Protein AF-A0A183E7Y3-F1 (afdb_monomer_lite)

Structure (mmCIF, N/CA/C/O backbone):
data_AF-A0A183E7Y3-F1
#
_entry.id   AF-A0A183E7Y3-F1
#
loop_
_atom_site.group_PDB
_atom_site.id
_atom_site.type_symbol
_atom_site.label_atom_id
_atom_site.label_alt_id
_atom_site.label_comp_id
_atom_site.label_asym_id
_atom_site.label_entity_id
_atom_site.label_seq_id
_atom_site.pdbx_PDB_ins_code
_atom_site.Cartn_x
_atom_site.Cartn_y
_atom_site.Cartn_z
_atom_site.occupancy
_atom_site.B_iso_or_equiv
_atom_site.auth_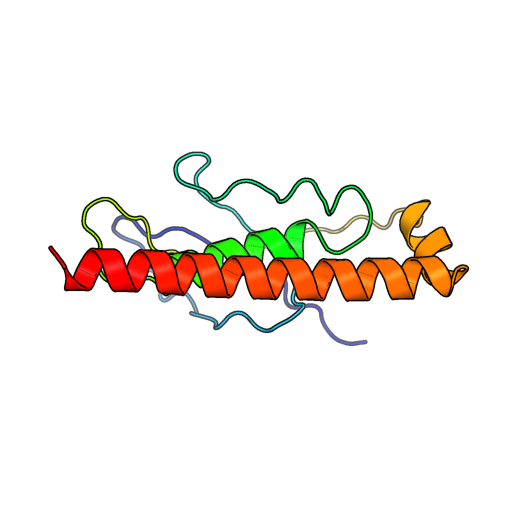seq_id
_atom_site.auth_comp_id
_atom_site.auth_asym_id
_atom_site.auth_atom_id
_atom_site.pdbx_PDB_model_num
ATOM 1 N N . MET A 1 1 ? 2.433 -24.237 -5.413 1.00 29.47 1 MET A N 1
ATOM 2 C CA . MET A 1 1 ? 1.012 -23.885 -5.239 1.00 29.47 1 MET A CA 1
ATOM 3 C C . MET A 1 1 ? 0.900 -23.315 -3.841 1.00 29.47 1 MET A C 1
ATOM 5 O O . MET A 1 1 ? 0.635 -24.068 -2.919 1.00 29.47 1 MET A O 1
ATOM 9 N N . ASP A 1 2 ? 1.219 -22.034 -3.671 1.00 30.95 2 ASP A N 1
ATOM 10 C CA . ASP A 1 2 ? 1.019 -21.374 -2.381 1.00 30.95 2 ASP A CA 1
ATOM 11 C C . ASP A 1 2 ? -0.346 -20.702 -2.421 1.00 30.95 2 ASP A C 1
ATOM 13 O O . ASP A 1 2 ? -0.594 -19.803 -3.226 1.00 30.95 2 ASP A O 1
ATOM 17 N N . SER A 1 3 ? -1.256 -21.230 -1.610 1.00 28.48 3 SER A N 1
ATOM 18 C CA . SER A 1 3 ? -2.619 -20.747 -1.453 1.00 28.48 3 SER A CA 1
ATOM 19 C C . SER A 1 3 ? -2.596 -19.284 -1.018 1.00 28.48 3 SER A C 1
ATOM 21 O O . SER A 1 3 ? -2.220 -18.966 0.109 1.00 28.48 3 SER A O 1
ATOM 23 N N . ALA A 1 4 ? -3.003 -18.383 -1.912 1.00 31.41 4 ALA A N 1
ATOM 24 C CA . ALA A 1 4 ? -3.292 -17.005 -1.553 1.00 31.41 4 ALA A CA 1
ATOM 25 C C . ALA A 1 4 ? -4.535 -17.009 -0.655 1.00 31.41 4 ALA A C 1
ATOM 27 O O . ALA A 1 4 ? -5.656 -17.188 -1.125 1.00 31.41 4 ALA A O 1
ATOM 28 N N . ALA A 1 5 ? -4.338 -16.864 0.654 1.00 32.75 5 ALA A N 1
ATOM 29 C CA . ALA A 1 5 ? -5.422 -16.486 1.544 1.00 32.75 5 ALA A CA 1
ATOM 30 C C . ALA A 1 5 ? -5.838 -15.056 1.170 1.00 32.75 5 ALA A C 1
ATOM 32 O O . ALA A 1 5 ? -5.034 -14.124 1.234 1.00 32.75 5 ALA A O 1
ATOM 33 N N . PHE A 1 6 ? -7.074 -14.895 0.706 1.00 41.59 6 PHE A N 1
ATOM 34 C CA . PHE A 1 6 ? -7.651 -13.601 0.367 1.00 41.59 6 PHE A CA 1
ATOM 35 C C . PHE A 1 6 ? -8.300 -13.033 1.636 1.00 41.59 6 PHE A C 1
ATOM 37 O O . PHE A 1 6 ? -9.273 -13.583 2.137 1.00 41.59 6 PHE A O 1
ATOM 44 N N . PHE A 1 7 ? -7.721 -11.973 2.199 1.00 47.81 7 PHE A N 1
ATOM 45 C CA . PHE A 1 7 ? -8.219 -11.326 3.420 1.00 47.81 7 PHE A CA 1
ATOM 46 C C . PHE A 1 7 ? -9.202 -10.221 3.049 1.00 47.81 7 PHE A C 1
ATOM 48 O O . PHE A 1 7 ? -8.894 -9.460 2.137 1.00 47.81 7 PHE A O 1
ATOM 55 N N . LEU A 1 8 ? -10.318 -10.114 3.775 1.00 53.22 8 LEU A N 1
ATOM 56 C CA . LEU A 1 8 ? -11.363 -9.109 3.580 1.00 53.22 8 LEU A CA 1
ATOM 57 C C . LEU A 1 8 ? -11.501 -8.244 4.837 1.00 53.22 8 LEU A C 1
ATOM 59 O O . LEU A 1 8 ? -12.118 -8.653 5.813 1.00 53.22 8 LEU A O 1
ATOM 63 N N . VAL A 1 9 ? -10.920 -7.049 4.798 1.00 54.06 9 VAL A N 1
ATOM 64 C CA . VAL A 1 9 ? -10.884 -6.095 5.922 1.00 54.06 9 VAL A CA 1
ATOM 65 C C . VAL A 1 9 ? -12.233 -5.412 6.084 1.00 54.06 9 VAL A C 1
ATOM 67 O O . VAL A 1 9 ? -12.791 -5.010 5.070 1.00 54.06 9 VAL A O 1
ATOM 70 N N . PHE A 1 10 ? -12.703 -5.240 7.324 1.00 57.59 10 PHE A N 1
ATOM 71 C CA . PHE A 1 10 ? -13.877 -4.442 7.694 1.00 57.59 10 PHE A CA 1
ATOM 72 C C . PHE A 1 10 ? -13.536 -3.435 8.795 1.00 57.59 10 PHE A C 1
ATOM 74 O O . PHE A 1 10 ? -12.616 -3.630 9.581 1.00 57.59 10 PHE A O 1
ATOM 81 N N . PHE A 1 11 ? -14.333 -2.371 8.861 1.00 52.22 11 PHE A N 1
ATOM 82 C CA . PHE A 1 11 ? -14.408 -1.430 9.976 1.00 52.22 11 PHE A CA 1
ATOM 83 C C . PHE A 1 11 ? -15.534 -1.874 10.923 1.00 52.22 11 PHE A C 1
ATOM 85 O O . PHE A 1 11 ? -16.641 -2.133 10.449 1.00 52.22 11 PHE A O 1
ATOM 92 N N . ILE A 1 12 ? -15.270 -1.989 12.229 1.00 52.28 12 ILE A N 1
ATOM 93 C CA . ILE A 1 12 ? -16.278 -2.385 13.227 1.00 52.28 12 ILE A CA 1
ATOM 94 C C . ILE A 1 12 ? -16.683 -1.169 14.062 1.00 52.28 12 ILE A C 1
ATOM 96 O O . ILE A 1 12 ? -16.095 -0.904 15.104 1.00 52.28 12 ILE A O 1
ATOM 100 N N . ASP A 1 13 ? -17.728 -0.468 13.622 1.00 46.00 13 ASP A N 1
ATOM 101 C CA . ASP A 1 13 ? -18.556 0.350 14.513 1.00 46.00 13 ASP A CA 1
ATOM 102 C C . ASP A 1 13 ? -19.803 -0.464 14.874 1.00 46.00 13 ASP A C 1
ATOM 104 O O . ASP A 1 13 ? -20.776 -0.504 14.127 1.00 46.00 13 ASP A O 1
ATOM 108 N N . GLY A 1 14 ? -19.756 -1.127 16.033 1.00 50.09 14 GLY A N 1
ATOM 109 C CA . GLY A 1 14 ? -20.928 -1.717 16.685 1.00 50.09 14 GLY A CA 1
ATOM 110 C C . GLY A 1 14 ? -21.449 -3.038 16.097 1.00 50.09 14 GLY A C 1
ATOM 111 O O . GLY A 1 14 ? -21.902 -3.119 14.964 1.00 50.09 14 GLY A O 1
ATOM 112 N N . PHE A 1 15 ? -21.473 -4.064 16.954 1.00 44.09 15 PHE A N 1
ATOM 113 C CA . PHE A 1 15 ? -22.239 -5.315 16.833 1.00 44.09 15 PHE A CA 1
ATOM 114 C C . PHE A 1 15 ? -22.025 -6.169 15.570 1.00 44.09 15 PHE A C 1
ATOM 116 O O . PHE A 1 15 ? -22.864 -6.227 14.675 1.00 44.09 15 PHE A O 1
ATOM 123 N N . VAL A 1 16 ? -20.982 -7.005 15.604 1.00 47.44 16 VAL A N 1
ATOM 124 C CA . VAL A 1 16 ? -21.003 -8.298 14.902 1.00 47.44 16 VAL A CA 1
ATOM 125 C C . VAL A 1 16 ? -20.945 -9.420 15.941 1.00 47.44 16 VAL A C 1
ATOM 127 O O . VAL A 1 16 ? -20.012 -9.502 16.733 1.00 47.44 16 VAL A O 1
ATOM 130 N N . THR A 1 17 ? -21.974 -10.268 15.971 1.00 47.06 17 THR A N 1
ATOM 131 C CA . THR A 1 17 ? -22.161 -11.387 16.920 1.00 47.06 17 THR A CA 1
ATOM 132 C C . THR A 1 17 ? -21.395 -12.662 16.545 1.00 47.06 17 THR A C 1
ATOM 134 O O . THR A 1 17 ? -21.429 -13.645 17.284 1.00 47.06 17 THR A O 1
ATOM 137 N N . VAL A 1 18 ? -20.683 -12.663 15.417 1.00 57.19 18 VAL A N 1
ATOM 138 C CA . VAL A 1 18 ? -19.859 -13.787 14.949 1.00 57.19 18 VAL A CA 1
ATOM 139 C C . VAL A 1 18 ? -18.416 -13.587 15.416 1.00 57.19 18 VAL A C 1
ATOM 141 O O . VAL A 1 18 ? -17.878 -12.488 15.313 1.00 57.19 18 VAL A O 1
ATOM 144 N N . ARG A 1 19 ? -17.761 -14.646 15.921 1.00 63.25 19 ARG A N 1
ATOM 145 C CA . ARG A 1 19 ? -16.314 -14.618 16.199 1.00 63.25 19 ARG A CA 1
ATOM 146 C C . ARG A 1 19 ? -15.559 -14.547 14.875 1.00 63.25 19 ARG A C 1
ATOM 148 O O . ARG A 1 19 ? -15.323 -15.573 14.243 1.00 63.25 19 ARG A O 1
ATOM 155 N N . ILE A 1 20 ? -15.201 -13.340 14.463 1.00 70.00 20 ILE A N 1
ATOM 156 C CA . ILE A 1 20 ? -14.437 -13.117 13.242 1.00 70.00 20 ILE A CA 1
ATOM 157 C C . ILE A 1 20 ? -12.937 -13.299 13.544 1.00 70.00 20 ILE A C 1
ATOM 159 O O . ILE A 1 20 ? -12.441 -12.704 14.505 1.00 70.00 20 ILE A O 1
ATOM 163 N N . PRO A 1 21 ? -12.199 -14.116 12.766 1.00 74.50 21 PRO A N 1
ATOM 164 C CA . PRO A 1 21 ? -10.753 -14.236 12.908 1.00 74.50 21 PRO A CA 1
ATOM 165 C C . PRO A 1 21 ? -10.052 -12.901 12.646 1.00 74.50 21 PRO A C 1
ATOM 167 O O . PRO A 1 21 ? -10.139 -12.346 11.548 1.00 74.50 21 PRO A O 1
ATOM 170 N N . GLN A 1 22 ? -9.328 -12.424 13.656 1.00 78.62 22 GLN A N 1
ATOM 171 C CA . GLN A 1 22 ? -8.444 -11.270 13.546 1.00 78.62 22 GLN A CA 1
ATOM 172 C C . GLN A 1 22 ? -7.102 -11.692 12.964 1.00 78.62 22 GLN A C 1
ATOM 174 O O . GLN A 1 22 ? -6.581 -12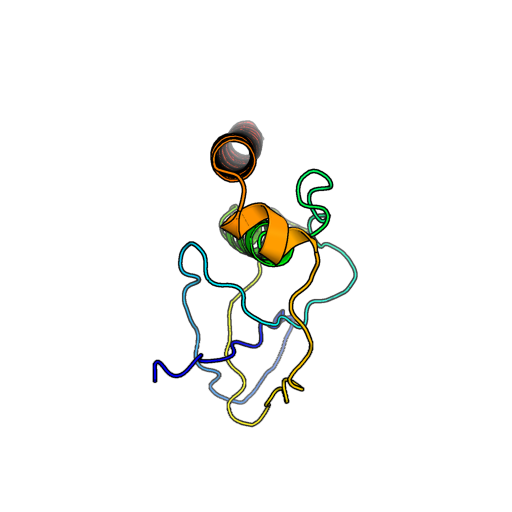.767 13.278 1.00 78.62 22 GLN A O 1
ATOM 179 N N . VAL A 1 23 ? -6.525 -10.840 12.124 1.00 79.06 23 VAL A N 1
ATOM 180 C CA . VAL A 1 23 ? -5.234 -11.095 11.487 1.00 79.06 23 VAL A CA 1
ATOM 181 C C . VAL A 1 23 ? -4.334 -9.874 11.591 1.00 79.06 23 VAL A C 1
ATOM 183 O O . VAL A 1 23 ? -4.778 -8.733 11.570 1.00 79.06 23 VAL A O 1
ATOM 186 N N . THR A 1 24 ? -3.030 -10.106 11.675 1.00 79.94 24 THR A N 1
ATOM 187 C CA . THR A 1 24 ? -2.049 -9.025 11.575 1.00 79.94 24 THR A CA 1
ATOM 188 C C . THR A 1 24 ? -1.624 -8.872 10.124 1.00 79.94 24 THR A C 1
ATOM 190 O O . THR A 1 24 ? -1.262 -9.858 9.473 1.00 79.94 24 THR A O 1
ATOM 193 N N . TRP A 1 25 ? -1.631 -7.638 9.620 1.00 77.38 25 TRP A N 1
ATOM 194 C CA . TRP A 1 25 ? -1.070 -7.352 8.306 1.00 77.38 25 TRP A CA 1
ATOM 195 C C . TRP A 1 25 ? 0.427 -7.707 8.262 1.00 77.38 25 TRP A C 1
ATOM 197 O O . TRP A 1 25 ? 1.162 -7.519 9.232 1.00 77.38 25 TRP A O 1
ATOM 207 N N . ARG A 1 26 ? 0.885 -8.226 7.119 1.00 77.12 26 ARG A N 1
ATOM 208 C CA . ARG A 1 26 ? 2.291 -8.559 6.862 1.00 77.12 26 ARG A CA 1
ATOM 209 C C . ARG A 1 26 ? 2.819 -7.737 5.699 1.00 77.12 26 ARG A C 1
ATOM 211 O O . ARG A 1 26 ? 2.099 -7.495 4.735 1.00 77.12 26 ARG A O 1
ATOM 218 N N . THR A 1 27 ? 4.093 -7.369 5.767 1.00 76.12 27 THR A N 1
ATOM 219 C CA . THR A 1 27 ? 4.757 -6.597 4.714 1.00 76.12 27 THR A CA 1
ATOM 220 C C . THR A 1 27 ? 4.588 -7.237 3.338 1.00 76.12 27 THR A C 1
ATOM 222 O O . THR A 1 27 ? 4.661 -8.457 3.205 1.00 76.12 27 THR A O 1
ATOM 225 N N . ASP A 1 28 ? 4.342 -6.394 2.332 1.00 70.69 28 ASP A N 1
ATOM 226 C CA . ASP A 1 28 ? 4.125 -6.758 0.925 1.00 70.69 28 ASP A CA 1
ATOM 227 C C . ASP A 1 28 ? 2.877 -7.617 0.624 1.00 70.69 28 ASP A C 1
ATOM 229 O O . ASP A 1 28 ? 2.659 -7.976 -0.534 1.00 70.69 28 ASP A O 1
ATOM 233 N N . TYR A 1 29 ? 2.010 -7.903 1.604 1.00 76.12 29 TYR A N 1
ATOM 234 C CA . TYR A 1 29 ? 0.710 -8.523 1.320 1.00 76.12 29 TYR A CA 1
ATOM 235 C C . TYR A 1 29 ? -0.265 -7.521 0.689 1.00 76.12 29 TYR A C 1
ATOM 237 O O . TYR A 1 29 ? -0.438 -6.403 1.181 1.00 76.12 29 TYR A O 1
ATOM 245 N N . GLU A 1 30 ? -0.954 -7.967 -0.364 1.00 78.00 30 GLU A N 1
ATOM 246 C CA . GLU A 1 30 ? -1.916 -7.187 -1.153 1.00 78.00 30 GLU A CA 1
ATOM 247 C C . GLU A 1 30 ? -3.341 -7.782 -1.044 1.00 78.00 30 GLU A C 1
ATOM 249 O O . GLU A 1 30 ? -3.839 -8.386 -1.996 1.00 78.00 30 GLU A O 1
ATOM 254 N N . PRO A 1 31 ? -4.006 -7.683 0.124 1.00 80.31 31 PRO A N 1
ATOM 255 C CA . PRO A 1 31 ? -5.352 -8.218 0.300 1.00 80.31 31 PRO A CA 1
ATOM 256 C C . PRO A 1 31 ? -6.406 -7.385 -0.442 1.00 80.31 31 PRO A C 1
ATOM 258 O O . PRO A 1 31 ? -6.213 -6.202 -0.734 1.00 80.31 31 PRO A O 1
ATOM 261 N N . PHE A 1 32 ? -7.564 -7.992 -0.695 1.00 82.25 32 PHE A N 1
ATOM 262 C CA . PHE A 1 32 ? -8.735 -7.281 -1.198 1.00 82.25 32 PHE A CA 1
ATOM 263 C C . PHE A 1 32 ? -9.592 -6.803 -0.030 1.00 82.25 32 PHE A C 1
ATOM 265 O O . PHE A 1 32 ? -10.186 -7.596 0.684 1.00 82.25 32 PHE A O 1
ATOM 272 N N . VAL A 1 33 ? -9.684 -5.495 0.158 1.00 81.75 33 VAL A N 1
ATOM 273 C CA . VAL A 1 33 ? -10.320 -4.907 1.343 1.00 81.75 33 VAL A CA 1
ATOM 274 C C . VAL A 1 33 ? -11.677 -4.287 1.014 1.00 81.75 33 VAL A C 1
ATOM 276 O O . VAL A 1 33 ? -11.854 -3.756 -0.082 1.00 81.75 33 VAL A O 1
ATOM 279 N N . VAL A 1 34 ? -12.614 -4.305 1.968 1.00 83.06 34 VAL A N 1
ATOM 280 C CA . VAL A 1 34 ? -13.884 -3.566 1.882 1.00 83.06 34 VAL A CA 1
ATOM 281 C C . VAL A 1 34 ? -13.947 -2.573 3.034 1.00 83.06 34 VAL A C 1
ATOM 283 O O . VAL A 1 34 ? -14.225 -2.902 4.178 1.00 83.06 34 VAL A O 1
ATOM 286 N N . VAL A 1 35 ? -13.668 -1.316 2.720 1.00 78.94 35 VAL A N 1
ATOM 287 C CA . VAL A 1 35 ? -13.533 -0.248 3.713 1.00 78.94 35 VAL A CA 1
ATOM 288 C C . VAL A 1 35 ? -14.588 0.843 3.492 1.00 78.94 35 VAL A C 1
ATOM 290 O O . VAL A 1 35 ? -15.020 1.041 2.350 1.00 78.94 35 VAL A O 1
ATOM 293 N N . PRO A 1 36 ? -15.021 1.565 4.547 1.00 75.00 36 PRO A N 1
ATOM 294 C CA . PRO A 1 36 ? -15.902 2.720 4.398 1.00 75.00 36 PRO A CA 1
ATOM 295 C C . PRO A 1 36 ? -15.287 3.743 3.447 1.00 75.00 36 PRO A C 1
ATOM 297 O O . PRO A 1 36 ? -14.095 3.995 3.510 1.00 75.00 36 PRO A O 1
ATOM 300 N N . ARG A 1 37 ? -16.081 4.375 2.579 1.00 75.94 37 ARG A N 1
ATOM 301 C CA . ARG A 1 37 ? -15.550 5.350 1.607 1.00 75.94 37 ARG A CA 1
ATOM 302 C C . ARG A 1 37 ? -14.924 6.586 2.269 1.00 75.94 37 ARG A C 1
ATOM 304 O O . ARG A 1 37 ? -14.008 7.182 1.712 1.00 75.94 37 ARG A O 1
ATOM 311 N N . ASN A 1 38 ? -15.453 6.987 3.419 1.00 77.44 38 ASN A N 1
ATOM 312 C CA . ASN A 1 38 ? -15.091 8.230 4.090 1.00 77.44 38 ASN A CA 1
ATOM 313 C C . ASN A 1 38 ? -14.082 7.957 5.211 1.00 77.44 38 ASN A C 1
ATOM 315 O O . ASN A 1 38 ? -14.167 6.930 5.877 1.00 77.44 38 ASN A O 1
ATOM 319 N N . GLY A 1 39 ? -13.159 8.895 5.439 1.00 73.31 39 GLY A N 1
ATOM 320 C CA . GLY A 1 39 ? -12.170 8.788 6.520 1.00 73.31 39 GLY A CA 1
ATOM 321 C C . GLY A 1 39 ? -10.967 7.892 6.207 1.00 73.31 39 GLY A C 1
ATOM 322 O O . GLY A 1 39 ? -10.211 7.561 7.116 1.00 73.31 39 GLY A O 1
ATOM 323 N N . LEU A 1 40 ? -10.771 7.511 4.940 1.00 78.81 40 LEU A N 1
ATOM 324 C CA . LEU A 1 40 ? -9.618 6.720 4.510 1.00 78.81 40 LEU A CA 1
ATOM 325 C C . LEU A 1 40 ? -8.421 7.597 4.123 1.00 78.81 40 LEU A C 1
ATOM 327 O O . LEU A 1 40 ? -8.612 8.692 3.585 1.00 78.81 40 LEU A O 1
ATOM 331 N N . PRO A 1 41 ? -7.184 7.103 4.316 1.00 83.12 41 PRO A N 1
ATOM 332 C CA . PRO A 1 41 ? -6.020 7.688 3.669 1.00 83.12 41 PRO A CA 1
ATOM 333 C C . PRO A 1 41 ? -6.161 7.603 2.143 1.00 83.12 41 PRO A C 1
ATOM 335 O O . PRO A 1 41 ? -6.596 6.590 1.598 1.00 83.12 41 PRO A O 1
ATOM 338 N N . SER A 1 42 ? -5.762 8.661 1.442 1.00 85.75 42 SER A N 1
ATOM 339 C CA . SER A 1 42 ? -5.719 8.657 -0.021 1.00 85.75 42 SER A CA 1
ATOM 340 C C . SER A 1 42 ? -4.698 7.646 -0.546 1.00 85.75 42 SER A C 1
ATOM 342 O O . SER A 1 42 ? -3.669 7.388 0.082 1.00 85.75 42 SER A O 1
ATOM 344 N N . TYR A 1 43 ? -4.949 7.121 -1.745 1.00 88.12 43 TYR A N 1
ATOM 345 C CA . TYR A 1 43 ? -3.931 6.388 -2.491 1.00 88.12 43 TYR A CA 1
ATOM 346 C C . TYR A 1 43 ? -2.749 7.303 -2.827 1.00 88.12 43 TYR A C 1
ATOM 348 O O . TYR A 1 43 ? -2.931 8.454 -3.232 1.00 88.12 43 TYR A O 1
ATOM 356 N N . ASP A 1 44 ? -1.537 6.771 -2.688 1.00 90.62 44 ASP A N 1
ATOM 357 C CA . ASP A 1 44 ? -0.323 7.487 -3.055 1.00 90.62 44 ASP A CA 1
ATOM 358 C C . ASP A 1 44 ? -0.170 7.497 -4.582 1.00 90.62 44 ASP A C 1
ATOM 360 O O . ASP A 1 44 ? -0.010 6.459 -5.231 1.00 90.62 44 ASP A O 1
ATOM 364 N N . GLN A 1 45 ? -0.222 8.696 -5.162 1.00 90.81 45 GLN A N 1
ATOM 365 C CA . GLN A 1 45 ? -0.208 8.901 -6.610 1.00 90.81 45 GLN A CA 1
ATOM 366 C C . GLN A 1 45 ? 1.116 8.507 -7.278 1.00 90.81 45 GLN A C 1
ATOM 368 O O . GLN A 1 45 ? 1.172 8.411 -8.502 1.00 90.81 45 GLN A O 1
ATOM 373 N N . ARG A 1 46 ? 2.182 8.242 -6.512 1.00 90.12 46 ARG A N 1
ATOM 374 C CA . ARG A 1 46 ? 3.455 7.759 -7.057 1.00 90.12 46 ARG A CA 1
ATOM 375 C C . ARG A 1 46 ? 3.356 6.314 -7.556 1.00 90.12 46 ARG A C 1
ATOM 377 O O . ARG A 1 46 ? 4.126 5.924 -8.431 1.00 90.12 46 ARG A O 1
ATOM 384 N N . PHE A 1 47 ? 2.406 5.523 -7.049 1.00 88.19 47 PHE A N 1
ATOM 385 C CA . PHE A 1 47 ? 2.221 4.111 -7.413 1.00 88.19 47 PHE A CA 1
ATOM 386 C C . PHE A 1 47 ? 1.120 3.891 -8.462 1.00 88.19 47 PHE A C 1
ATOM 388 O O . PHE A 1 47 ? 0.312 2.970 -8.348 1.00 88.19 47 PHE A O 1
ATOM 395 N N . VAL A 1 48 ? 1.087 4.707 -9.518 1.00 77.00 48 VAL A N 1
ATOM 396 C CA . VAL A 1 48 ? 0.200 4.460 -10.667 1.00 77.00 48 VAL A CA 1
ATOM 397 C C . VAL A 1 48 ? 0.724 3.260 -11.471 1.00 77.00 48 VAL A C 1
ATOM 399 O O . VAL A 1 48 ? 1.895 3.216 -11.846 1.00 77.00 48 VAL A O 1
ATOM 402 N N . GLY A 1 49 ? -0.136 2.275 -11.745 1.00 74.56 49 GLY A N 1
ATOM 403 C CA . GLY A 1 49 ? 0.228 1.074 -12.506 1.00 74.56 49 GLY A CA 1
ATOM 404 C C . GLY A 1 49 ? 0.541 -0.145 -11.627 1.00 74.56 49 GLY A C 1
ATOM 405 O O . GLY A 1 49 ? -0.282 -0.551 -10.807 1.00 74.56 49 GLY A O 1
ATOM 406 N N . PHE A 1 50 ? 1.692 -0.797 -11.841 1.00 68.94 50 PHE A N 1
ATOM 407 C CA . PHE A 1 50 ? 1.936 -2.147 -11.316 1.00 68.94 50 PHE A CA 1
ATOM 408 C C . PHE A 1 50 ? 2.166 -2.230 -9.801 1.00 68.94 50 PHE A C 1
ATOM 410 O O . PHE A 1 50 ? 3.154 -1.734 -9.261 1.00 68.94 50 PHE A O 1
ATOM 417 N N . GLY A 1 51 ? 1.304 -3.026 -9.161 1.00 71.81 51 GLY A N 1
ATOM 418 C CA . GLY A 1 51 ? 1.645 -3.962 -8.084 1.00 71.81 51 GLY A CA 1
ATOM 419 C C . GLY A 1 51 ? 1.904 -3.384 -6.697 1.00 71.81 51 GLY A C 1
ATOM 420 O O . GLY A 1 51 ? 2.091 -4.158 -5.764 1.00 71.81 51 GLY A O 1
ATOM 421 N N . TRP A 1 52 ? 1.943 -2.059 -6.537 1.00 86.38 52 TRP A N 1
ATOM 422 C CA . TRP A 1 52 ? 2.227 -1.449 -5.233 1.00 86.38 52 TRP A CA 1
ATOM 423 C C . TRP A 1 52 ? 1.202 -0.434 -4.740 1.00 86.38 52 TRP A C 1
ATOM 425 O O . TRP A 1 52 ? 1.261 -0.060 -3.577 1.00 86.38 52 TRP A O 1
ATOM 435 N N . ASN A 1 53 ? 0.210 -0.082 -5.560 1.00 88.75 53 ASN A N 1
ATOM 436 C CA . ASN A 1 53 ? -0.857 0.841 -5.172 1.00 88.75 53 ASN A CA 1
ATOM 437 C C . ASN A 1 53 ? -1.712 0.304 -4.005 1.00 88.75 53 ASN A C 1
ATOM 439 O O . ASN A 1 53 ? -1.973 0.995 -3.021 1.00 88.75 53 ASN A O 1
ATOM 443 N N . ARG A 1 54 ? -2.143 -0.965 -4.085 1.00 86.75 54 ARG A N 1
ATOM 444 C CA . ARG A 1 54 ? -2.920 -1.581 -2.996 1.00 86.75 54 ARG A CA 1
ATOM 445 C C . ARG A 1 54 ? -2.043 -1.869 -1.780 1.00 86.75 54 ARG A C 1
ATOM 447 O O . ARG A 1 54 ? -2.507 -1.653 -0.667 1.00 86.75 54 ARG A O 1
ATOM 454 N N . VAL A 1 55 ? -0.787 -2.287 -1.973 1.00 88.81 55 VAL A N 1
ATOM 455 C CA . VAL A 1 55 ? 0.160 -2.512 -0.865 1.00 88.81 55 VAL A CA 1
ATOM 456 C C . VAL A 1 55 ? 0.371 -1.223 -0.071 1.00 88.81 55 VAL A C 1
ATOM 458 O O . VAL A 1 55 ? 0.174 -1.227 1.141 1.00 88.81 55 VAL A O 1
ATOM 461 N N . SER A 1 56 ? 0.689 -0.106 -0.736 1.00 90.00 56 SER A N 1
ATOM 462 C CA . SER A 1 56 ? 0.895 1.183 -0.067 1.00 90.00 56 SER A CA 1
ATOM 463 C C . SER A 1 56 ? -0.366 1.663 0.653 1.00 90.00 56 SER A C 1
ATOM 465 O O . SER A 1 56 ? -0.285 2.128 1.783 1.00 90.00 56 SER A O 1
ATOM 467 N N . HIS A 1 57 ? -1.550 1.490 0.060 1.00 88.69 57 HIS A N 1
ATOM 468 C CA . HIS A 1 57 ? -2.806 1.860 0.717 1.00 88.69 57 HIS A CA 1
ATOM 469 C C . HIS A 1 57 ? -3.095 1.014 1.966 1.00 88.69 57 HIS A C 1
ATOM 471 O O . HIS A 1 57 ? -3.447 1.554 3.013 1.00 88.69 57 HIS A O 1
ATOM 477 N N . VAL A 1 58 ? -2.894 -0.306 1.898 1.00 87.19 58 VAL A N 1
ATOM 478 C CA . VAL A 1 58 ? -3.066 -1.193 3.058 1.00 87.19 58 VAL A CA 1
ATOM 479 C C . VAL A 1 58 ? -2.040 -0.881 4.154 1.00 87.19 58 VAL A C 1
ATOM 481 O O . VAL A 1 58 ? -2.393 -0.879 5.334 1.00 87.19 58 VAL A O 1
ATOM 484 N N . MET A 1 59 ? -0.804 -0.530 3.786 1.00 87.81 59 MET A N 1
ATOM 485 C CA . MET A 1 59 ? 0.196 -0.017 4.728 1.00 87.81 59 MET A CA 1
ATOM 486 C C . MET A 1 59 ? -0.284 1.254 5.427 1.00 87.81 59 MET A C 1
ATOM 488 O O . MET A 1 59 ? -0.172 1.347 6.649 1.00 87.81 59 MET A O 1
ATOM 492 N N . SER A 1 60 ? -0.862 2.199 4.683 1.00 86.88 60 SER A N 1
ATOM 493 C CA . SER A 1 60 ? -1.437 3.419 5.252 1.00 86.88 60 SER A CA 1
ATOM 494 C C . SER A 1 60 ? -2.578 3.115 6.225 1.00 86.88 60 SER A C 1
ATOM 496 O O . SER A 1 60 ? -2.589 3.670 7.323 1.00 86.88 60 SER A O 1
ATOM 498 N N . LEU A 1 61 ? -3.484 2.188 5.894 1.00 83.62 61 LEU A N 1
ATOM 499 C CA . LEU A 1 61 ? -4.560 1.754 6.799 1.00 83.62 61 LEU A CA 1
ATOM 500 C C . LEU A 1 61 ? -4.010 1.140 8.094 1.00 83.62 61 LEU A C 1
ATOM 502 O O . LEU A 1 61 ? -4.411 1.537 9.188 1.00 83.62 61 LEU A O 1
ATOM 506 N N . ASN A 1 62 ? -3.034 0.235 7.982 1.00 81.69 62 ASN A N 1
ATOM 507 C CA . ASN A 1 62 ? -2.363 -0.369 9.135 1.00 81.69 62 ASN A CA 1
ATOM 508 C C . ASN A 1 62 ? -1.644 0.683 10.000 1.00 81.69 62 ASN A C 1
ATOM 510 O O . ASN A 1 62 ? -1.690 0.644 11.231 1.00 81.69 62 ASN A O 1
ATOM 514 N N . SER A 1 63 ? -1.013 1.667 9.355 1.00 79.81 63 SER A N 1
ATOM 515 C CA . SER A 1 63 ? -0.330 2.770 10.033 1.00 79.81 63 SER A CA 1
ATOM 516 C C . SER A 1 63 ? -1.295 3.700 10.779 1.00 79.81 63 SER A C 1
ATOM 518 O O . SER A 1 63 ? -0.925 4.228 11.830 1.00 79.81 63 SER A O 1
ATOM 520 N N . ALA A 1 64 ? -2.516 3.872 10.255 1.00 73.00 64 ALA A N 1
ATOM 521 C CA . ALA A 1 64 ? -3.564 4.710 10.827 1.00 73.00 64 ALA A CA 1
ATOM 522 C C . ALA A 1 64 ? -4.200 4.053 12.057 1.00 73.00 64 ALA A C 1
ATOM 524 O O . ALA A 1 64 ? -4.351 4.718 13.074 1.00 73.00 64 ALA A O 1
ATOM 525 N N . GLY A 1 65 ? -4.462 2.740 12.015 1.00 62.06 65 GLY A N 1
ATOM 526 C CA . GLY A 1 65 ? -4.944 1.987 13.183 1.00 62.06 65 GLY A CA 1
ATOM 527 C C . GLY A 1 65 ? -3.939 1.913 14.339 1.00 62.06 65 GLY A C 1
ATOM 528 O O . GLY A 1 65 ? -4.326 1.747 15.489 1.00 62.06 65 GLY A O 1
ATOM 529 N N . SER A 1 66 ? -2.645 2.088 14.051 1.00 54.22 66 SER A N 1
ATOM 530 C CA . SER A 1 66 ? -1.568 2.080 15.056 1.00 54.22 66 SER A CA 1
ATOM 531 C C . SER A 1 66 ? -1.357 3.434 15.753 1.00 54.22 66 SER A C 1
ATOM 533 O O . SER A 1 66 ? -0.586 3.528 16.716 1.00 54.22 66 SER A O 1
ATOM 535 N N . ALA A 1 67 ? -1.982 4.505 15.254 1.00 51.00 67 ALA A N 1
ATOM 536 C CA . ALA A 1 67 ? -1.912 5.822 15.866 1.00 51.00 67 ALA A CA 1
ATOM 537 C C . ALA A 1 67 ? -2.987 5.908 16.958 1.00 51.00 67 ALA A C 1
ATOM 539 O O . ALA A 1 67 ? -4.165 5.974 16.640 1.00 51.00 67 ALA A O 1
ATOM 540 N N . LEU A 1 68 ? -2.521 5.832 18.215 1.00 47.06 68 LEU A N 1
ATOM 541 C CA . LEU A 1 68 ? -3.169 6.142 19.502 1.00 47.06 68 LEU A CA 1
ATOM 542 C C . LEU A 1 68 ? -4.590 6.715 19.443 1.00 47.06 68 LEU A C 1
ATOM 544 O O . LEU A 1 68 ? -4.818 7.601 18.641 1.00 47.06 68 LEU A O 1
ATOM 548 N N . ASN A 1 69 ? -5.442 6.312 20.401 1.00 45.88 69 ASN A N 1
ATOM 549 C CA . ASN A 1 69 ? -6.735 6.886 20.837 1.00 45.88 69 ASN A CA 1
ATOM 550 C C . ASN A 1 69 ? -6.905 8.416 20.647 1.00 45.88 69 ASN A C 1
ATOM 552 O O . ASN A 1 69 ? -7.047 9.168 21.611 1.00 45.88 69 ASN A O 1
ATOM 556 N N . VAL A 1 70 ? -6.897 8.892 19.405 1.00 49.03 70 VAL A N 1
ATOM 557 C CA . VAL A 1 70 ? -7.164 10.273 19.042 1.00 49.03 70 VAL A CA 1
ATOM 558 C C . VAL A 1 70 ? -8.676 10.351 18.858 1.00 49.03 70 VAL A C 1
ATOM 560 O O . VAL A 1 70 ? -9.222 9.635 18.012 1.00 49.03 70 VAL A O 1
ATOM 563 N N . PRO A 1 71 ? -9.382 11.180 19.639 1.00 44.66 71 PRO A N 1
ATOM 564 C CA . PRO A 1 71 ? -10.818 11.340 19.476 1.00 44.66 71 PRO A CA 1
ATOM 565 C C . PRO A 1 71 ? -11.129 11.796 18.044 1.00 44.66 71 PRO A C 1
ATOM 567 O O . PRO A 1 71 ? -10.489 12.706 17.518 1.00 44.66 71 PRO A O 1
ATOM 570 N N . ASN A 1 72 ? -12.118 11.151 17.418 1.00 46.34 72 ASN A N 1
ATOM 571 C CA . ASN A 1 72 ? -12.507 11.329 16.009 1.00 46.34 72 ASN A CA 1
ATOM 572 C C . ASN A 1 72 ? -11.507 10.784 14.965 1.00 46.34 72 ASN A C 1
ATOM 574 O O . ASN A 1 72 ? -11.575 11.166 13.796 1.00 46.34 72 ASN A O 1
ATOM 578 N N . CYS A 1 73 ? -10.591 9.892 15.354 1.00 48.03 73 CYS A N 1
ATOM 579 C CA . CYS A 1 73 ? -9.763 9.128 14.422 1.00 48.03 73 CYS A CA 1
ATOM 580 C C . CYS A 1 73 ? -10.272 7.687 14.326 1.00 48.03 73 CYS A C 1
ATOM 582 O O . CYS A 1 73 ? -10.422 7.004 15.334 1.00 48.03 73 CYS A O 1
ATOM 584 N N . PHE A 1 74 ? -10.530 7.231 13.103 1.00 55.16 74 PHE A N 1
ATOM 585 C CA . PHE A 1 74 ? -10.943 5.860 12.837 1.00 55.16 74 PHE A CA 1
ATOM 586 C C . PHE A 1 74 ? -9.727 4.930 12.905 1.00 55.16 74 PHE A C 1
ATOM 588 O O . PHE A 1 74 ? -8.749 5.134 12.183 1.00 55.16 74 PHE A O 1
ATOM 595 N N . TRP A 1 75 ? -9.785 3.905 13.757 1.00 65.44 75 TRP A N 1
ATOM 596 C CA . TRP A 1 75 ? -8.836 2.794 13.723 1.00 65.44 75 TRP A CA 1
ATOM 597 C C . TRP A 1 75 ? -9.402 1.658 12.871 1.00 65.44 75 TRP A C 1
ATOM 599 O O . TRP A 1 75 ? -10.606 1.404 12.857 1.00 65.44 75 TRP A O 1
ATOM 609 N N . PHE A 1 76 ? -8.523 0.978 12.138 1.00 73.50 76 PHE A N 1
ATOM 610 C CA . PHE A 1 76 ? -8.892 -0.152 11.292 1.00 73.50 76 PHE A CA 1
ATOM 611 C C . PHE A 1 76 ? -8.382 -1.442 11.911 1.00 73.50 76 PHE A C 1
ATOM 613 O O . PHE A 1 76 ? -7.226 -1.516 12.330 1.00 73.50 76 PHE A O 1
ATOM 620 N N . GLU A 1 77 ? -9.233 -2.461 11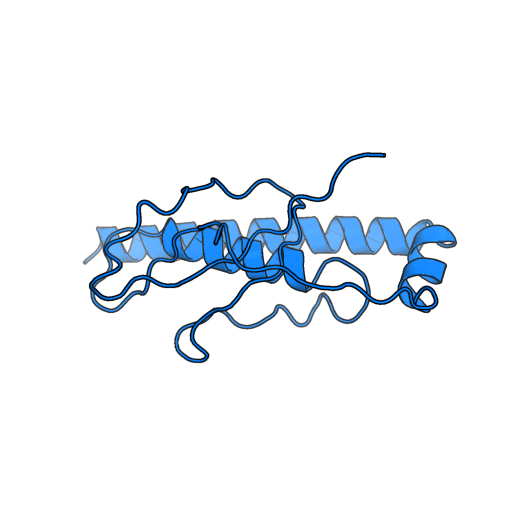.915 1.00 75.31 77 GLU A N 1
ATOM 621 C CA . GLU A 1 77 ? -8.863 -3.813 12.305 1.00 75.31 77 GLU A CA 1
ATOM 622 C C . GLU A 1 77 ? -8.926 -4.732 11.082 1.00 75.31 77 GLU A C 1
ATOM 624 O O . GLU A 1 77 ? -9.819 -4.623 10.241 1.00 75.31 77 GLU A O 1
ATOM 629 N N . PHE A 1 78 ? -7.944 -5.622 10.947 1.00 79.12 78 PHE A N 1
ATOM 630 C CA . PHE A 1 78 ? -7.891 -6.559 9.833 1.00 79.12 78 PHE A CA 1
ATOM 631 C C . PHE A 1 78 ? -8.566 -7.867 10.231 1.00 79.12 78 PHE A C 1
ATOM 633 O O . PHE A 1 78 ? -8.048 -8.628 11.045 1.00 79.12 78 PHE A O 1
ATOM 640 N N . VAL A 1 79 ? -9.691 -8.147 9.583 1.00 80.12 79 VAL A N 1
ATOM 641 C CA . VAL A 1 79 ? -10.473 -9.368 9.768 1.00 80.12 79 VAL A CA 1
ATOM 642 C C . VAL A 1 79 ? -10.489 -10.239 8.513 1.00 80.12 79 VAL A C 1
ATOM 644 O O . VAL A 1 79 ? -10.157 -9.785 7.418 1.00 80.12 79 VAL A O 1
ATOM 647 N N . VAL A 1 80 ? -10.886 -11.504 8.666 1.00 80.06 80 VAL A N 1
ATOM 648 C CA . VAL A 1 80 ? -11.227 -12.398 7.549 1.00 80.06 80 VAL A CA 1
ATOM 649 C C . VAL A 1 80 ? -12.664 -12.856 7.692 1.00 80.06 80 VAL A C 1
ATOM 651 O O . VAL A 1 80 ? -13.024 -13.442 8.709 1.00 80.06 80 VAL A O 1
ATOM 654 N N . LEU A 1 81 ? -13.477 -12.646 6.659 1.00 81.00 81 LEU A N 1
ATOM 655 C CA . LEU A 1 81 ? -14.818 -13.217 6.626 1.00 81.00 81 LEU A CA 1
ATOM 656 C C . LEU A 1 81 ? -14.762 -14.674 6.140 1.00 81.00 81 LEU A C 1
ATOM 658 O O . LEU A 1 81 ? -14.299 -14.904 5.024 1.00 81.00 81 LEU A O 1
ATOM 662 N N . PRO A 1 82 ? -15.231 -15.651 6.939 1.00 78.81 82 PRO A N 1
ATOM 663 C CA . PRO A 1 82 ? -15.141 -17.067 6.580 1.00 78.81 82 PRO A CA 1
ATOM 664 C C . PRO A 1 82 ? -16.061 -17.455 5.413 1.00 78.81 82 PRO A C 1
ATOM 666 O O . PRO A 1 82 ? -15.722 -18.355 4.651 1.00 78.81 82 PRO A O 1
ATOM 669 N N . ASP A 1 83 ? -17.183 -16.750 5.242 1.00 82.88 83 ASP A N 1
ATOM 670 C CA . ASP A 1 83 ? -18.227 -17.077 4.259 1.00 82.88 83 ASP A CA 1
ATOM 671 C C . ASP A 1 83 ? -18.228 -16.142 3.037 1.00 82.88 83 ASP A C 1
ATOM 673 O O . ASP A 1 83 ? -19.209 -16.063 2.296 1.00 82.88 83 ASP A O 1
ATOM 677 N N . VAL A 1 84 ? -17.138 -15.398 2.819 1.00 83.00 84 VAL A N 1
ATOM 678 C CA . VAL A 1 84 ? -16.999 -14.488 1.676 1.00 83.00 84 VAL A CA 1
ATOM 679 C C . VAL A 1 84 ? -15.762 -14.848 0.875 1.00 83.00 84 VAL A C 1
ATOM 681 O O . VAL A 1 84 ? -14.677 -15.042 1.416 1.00 83.00 84 VAL A O 1
ATOM 684 N N . PHE A 1 85 ? -15.923 -14.900 -0.443 1.00 83.50 85 PHE A N 1
ATOM 685 C CA . PHE A 1 85 ? -14.853 -15.224 -1.372 1.00 83.50 85 PHE A CA 1
ATOM 686 C C . PHE A 1 85 ? -14.808 -14.228 -2.526 1.00 83.50 85 PHE A C 1
ATOM 688 O O . PHE A 1 85 ? -15.790 -13.564 -2.858 1.00 83.50 85 PHE A O 1
ATOM 695 N N . ILE A 1 86 ? -13.639 -14.146 -3.154 1.00 82.94 86 ILE A N 1
ATOM 696 C CA . ILE A 1 86 ? -13.405 -13.343 -4.349 1.00 82.94 86 ILE A CA 1
ATOM 697 C C . ILE A 1 86 ? -13.018 -14.293 -5.467 1.00 82.94 86 ILE A C 1
ATOM 699 O O . ILE A 1 86 ? -12.130 -15.130 -5.308 1.00 82.94 86 ILE A O 1
ATOM 703 N N . VAL A 1 87 ? -13.667 -14.137 -6.614 1.00 86.06 87 VAL A N 1
ATOM 704 C CA . VAL A 1 87 ? -13.306 -14.868 -7.824 1.00 86.06 87 VAL A CA 1
ATOM 705 C C . VAL A 1 87 ? -12.387 -13.982 -8.649 1.00 86.06 87 VAL A C 1
ATOM 707 O O . VAL A 1 87 ? -12.805 -12.959 -9.187 1.00 86.06 87 VAL A O 1
ATOM 710 N N . HIS A 1 88 ? -11.116 -14.366 -8.738 1.00 85.19 88 HIS A N 1
ATOM 711 C CA . HIS A 1 88 ? -10.183 -13.726 -9.652 1.00 85.19 88 HIS A CA 1
ATOM 712 C C . HIS A 1 88 ? -10.301 -14.366 -11.035 1.00 85.19 88 HIS A C 1
ATOM 714 O O . HIS A 1 88 ? -9.981 -15.542 -11.212 1.00 85.19 88 HIS A O 1
ATOM 720 N N . GLN A 1 89 ? -10.738 -13.588 -12.022 1.00 87.88 89 GLN A N 1
ATOM 721 C CA . GLN A 1 89 ? -10.717 -14.024 -13.412 1.00 87.88 89 GLN A CA 1
ATOM 722 C C . GLN A 1 89 ? -9.295 -13.882 -13.975 1.00 87.88 89 GLN A C 1
ATOM 724 O O . GLN A 1 89 ? -8.740 -12.781 -13.915 1.00 87.88 89 GLN A O 1
ATOM 729 N N . PRO A 1 90 ? -8.718 -14.943 -14.573 1.00 89.19 90 PRO A N 1
ATOM 730 C CA . PRO A 1 90 ? -7.452 -14.835 -15.278 1.00 89.19 90 PRO A CA 1
ATOM 731 C C . PRO A 1 90 ? -7.511 -13.738 -16.342 1.00 89.19 90 PRO A C 1
ATOM 733 O O . PRO A 1 90 ? -8.448 -13.668 -17.139 1.00 89.19 90 PRO A O 1
ATOM 736 N N . HIS A 1 91 ? -6.493 -12.890 -16.362 1.00 85.50 91 HIS A N 1
ATOM 737 C CA . HIS A 1 91 ? -6.358 -11.819 -17.337 1.00 85.50 91 HIS A CA 1
ATOM 738 C C . HIS A 1 91 ? -4.919 -11.740 -17.844 1.00 85.50 91 HIS A C 1
ATOM 740 O O . HIS A 1 91 ? -3.984 -12.244 -17.215 1.00 85.50 91 HIS A O 1
ATOM 746 N N . LEU A 1 92 ? -4.734 -11.092 -18.994 1.00 89.31 92 LEU A N 1
ATOM 747 C CA . LEU A 1 92 ? -3.403 -10.866 -19.546 1.00 89.31 92 LEU A CA 1
ATOM 748 C C . LEU A 1 92 ? -2.551 -10.018 -18.586 1.00 89.31 92 LEU A C 1
ATOM 750 O O . LEU A 1 92 ? -3.087 -9.164 -17.869 1.00 89.31 92 LEU A O 1
ATOM 754 N N . PRO A 1 93 ? -1.226 -10.237 -18.552 1.00 85.81 93 PRO A N 1
ATOM 755 C CA . PRO A 1 93 ? -0.326 -9.380 -17.797 1.00 85.81 93 PRO A CA 1
ATOM 756 C C . PRO A 1 93 ? -0.419 -7.937 -18.305 1.00 85.81 93 PRO A C 1
ATOM 758 O O . PRO A 1 93 ? -0.487 -7.698 -19.510 1.00 85.81 93 PRO A O 1
ATOM 761 N N . SER A 1 94 ? -0.397 -6.976 -17.384 1.00 85.44 94 SER A N 1
ATOM 762 C CA . SER A 1 94 ? -0.358 -5.557 -17.736 1.00 85.44 94 SER A CA 1
ATOM 763 C C . SER A 1 94 ? 0.978 -5.159 -18.393 1.00 85.44 94 SER A C 1
ATOM 765 O O . SER A 1 94 ? 1.986 -5.868 -18.304 1.00 85.44 94 SER A O 1
ATOM 767 N N . ASN A 1 95 ? 1.027 -4.003 -19.055 1.00 87.50 95 ASN A N 1
ATOM 768 C CA . ASN A 1 95 ? 2.275 -3.519 -19.658 1.00 87.50 95 ASN A CA 1
ATOM 769 C C . ASN A 1 95 ? 3.346 -3.238 -18.587 1.00 87.50 95 ASN A C 1
ATOM 771 O O . ASN A 1 95 ? 4.538 -3.481 -18.761 1.00 87.50 95 ASN A O 1
ATOM 775 N N . GLU A 1 96 ? 2.911 -2.770 -17.427 1.00 86.19 96 GLU A N 1
ATOM 776 C CA . GLU A 1 96 ? 3.771 -2.400 -16.314 1.00 86.19 96 GLU A CA 1
ATOM 777 C C . GLU A 1 96 ? 4.445 -3.630 -15.685 1.00 86.19 96 GLU A C 1
ATOM 779 O O . GLU A 1 96 ? 5.620 -3.556 -15.323 1.00 86.19 96 GLU A O 1
ATOM 784 N N . ILE A 1 97 ? 3.775 -4.795 -15.625 1.00 88.19 97 ILE A N 1
ATOM 785 C CA . ILE A 1 97 ? 4.446 -6.037 -15.198 1.00 88.19 97 ILE A CA 1
ATOM 786 C C . ILE A 1 97 ? 5.475 -6.504 -16.235 1.00 88.19 97 ILE A C 1
ATOM 788 O O . ILE A 1 97 ? 6.528 -7.026 -15.859 1.00 88.19 97 ILE A O 1
ATOM 792 N N . ALA A 1 98 ? 5.220 -6.287 -17.530 1.00 90.00 98 ALA A N 1
ATOM 793 C CA . ALA A 1 98 ? 6.200 -6.575 -18.572 1.00 90.00 98 ALA A CA 1
ATOM 794 C C . ALA A 1 98 ? 7.443 -5.681 -18.418 1.00 90.00 98 ALA A C 1
ATOM 796 O O . ALA A 1 98 ? 8.560 -6.199 -18.410 1.00 90.00 98 ALA A O 1
ATOM 797 N N . GLN A 1 99 ? 7.260 -4.375 -18.185 1.00 88.88 99 GLN A N 1
ATOM 798 C CA . GLN A 1 99 ? 8.354 -3.435 -17.903 1.00 88.88 99 GLN A CA 1
ATOM 799 C C . GLN A 1 99 ? 9.124 -3.785 -16.626 1.00 88.88 99 GLN A C 1
ATOM 801 O O . GLN A 1 99 ? 10.356 -3.775 -16.624 1.00 88.88 99 GLN A O 1
ATOM 806 N N . TYR A 1 100 ? 8.423 -4.144 -15.546 1.00 90.19 100 TYR A N 1
ATOM 807 C CA . TYR A 1 100 ? 9.059 -4.574 -14.301 1.00 90.19 100 TYR A CA 1
ATOM 808 C C . TYR A 1 100 ? 9.973 -5.790 -14.518 1.00 90.19 100 TYR A C 1
ATOM 810 O O . TYR A 1 100 ? 11.090 -5.845 -13.990 1.00 90.19 100 TYR A O 1
ATOM 818 N N . ARG A 1 101 ? 9.524 -6.758 -15.327 1.00 91.69 101 ARG A N 1
ATOM 819 C CA . ARG A 1 101 ? 10.297 -7.961 -15.666 1.00 91.69 101 ARG A CA 1
ATOM 820 C C . ARG A 1 101 ? 11.491 -7.640 -16.567 1.00 91.69 101 ARG A C 1
ATOM 822 O O . ARG A 1 101 ? 12.585 -8.140 -16.309 1.00 91.69 101 ARG A O 1
ATOM 829 N N . SER A 1 102 ? 11.322 -6.777 -17.567 1.00 94.06 102 SER A N 1
ATOM 830 C CA . SER A 1 102 ? 12.349 -6.517 -18.584 1.00 94.06 102 SER A CA 1
ATOM 831 C C . SER A 1 102 ? 13.393 -5.462 -18.194 1.00 94.06 102 SER A C 1
ATOM 833 O O . SER A 1 102 ? 14.529 -5.546 -18.655 1.00 94.06 102 SER A O 1
ATOM 835 N N . SER A 1 103 ? 13.072 -4.497 -17.324 1.00 94.25 103 SER A N 1
ATOM 836 C CA . SER A 1 103 ? 13.937 -3.339 -17.047 1.00 94.25 103 SER A CA 1
ATOM 837 C C . SER A 1 103 ? 14.522 -3.335 -15.630 1.00 94.25 103 SER A C 1
ATOM 839 O O . SER A 1 103 ? 13.820 -3.166 -14.632 1.00 94.25 103 SER A O 1
ATOM 841 N N . ALA A 1 104 ? 15.851 -3.454 -15.526 1.00 95.62 104 ALA A N 1
ATOM 842 C CA . ALA A 1 104 ? 16.562 -3.331 -14.249 1.00 95.62 104 ALA A CA 1
ATOM 843 C C . ALA A 1 104 ? 16.461 -1.915 -13.656 1.00 95.62 104 ALA A C 1
ATOM 845 O O . ALA A 1 104 ? 16.285 -1.764 -12.444 1.00 95.62 104 ALA A O 1
ATOM 846 N N . SER A 1 105 ? 16.515 -0.887 -14.507 1.00 94.69 105 SER A N 1
ATOM 847 C CA . SER A 1 105 ? 16.350 0.511 -14.097 1.00 94.69 105 SER A CA 1
ATOM 848 C C . SER A 1 105 ? 14.966 0.754 -13.502 1.00 94.69 105 SER A C 1
ATOM 850 O O . SER A 1 105 ? 14.871 1.351 -12.432 1.00 94.69 105 SER A O 1
ATOM 852 N N . TYR A 1 106 ? 13.909 0.204 -14.115 1.00 91.25 106 TYR A N 1
ATOM 853 C CA . TYR A 1 106 ? 12.548 0.289 -13.577 1.00 91.25 106 TYR A CA 1
ATOM 854 C C . TYR A 1 106 ? 12.469 -0.302 -12.164 1.00 91.25 106 TYR A C 1
ATOM 856 O O . TYR A 1 106 ? 11.973 0.344 -11.242 1.00 91.25 106 TYR A O 1
ATOM 864 N N . ARG A 1 107 ? 13.036 -1.499 -11.951 1.00 92.00 107 ARG A N 1
ATOM 865 C CA . ARG A 1 107 ? 13.068 -2.135 -10.622 1.00 92.00 107 ARG A CA 1
ATOM 866 C C . ARG A 1 107 ? 13.836 -1.309 -9.592 1.00 92.00 107 ARG A C 1
ATOM 868 O O . ARG A 1 107 ? 13.412 -1.243 -8.439 1.00 92.00 107 ARG A O 1
ATOM 875 N N . LYS A 1 108 ? 14.947 -0.679 -9.989 1.00 94.25 108 LYS A N 1
ATOM 876 C CA . LYS A 1 108 ? 15.740 0.193 -9.110 1.00 94.25 108 LYS A CA 1
ATOM 877 C C . LYS A 1 108 ? 14.945 1.434 -8.696 1.00 94.25 108 LYS A C 1
ATOM 879 O O . LYS A 1 108 ? 14.889 1.723 -7.503 1.00 94.25 108 LYS A O 1
ATOM 884 N N . CYS A 1 109 ? 1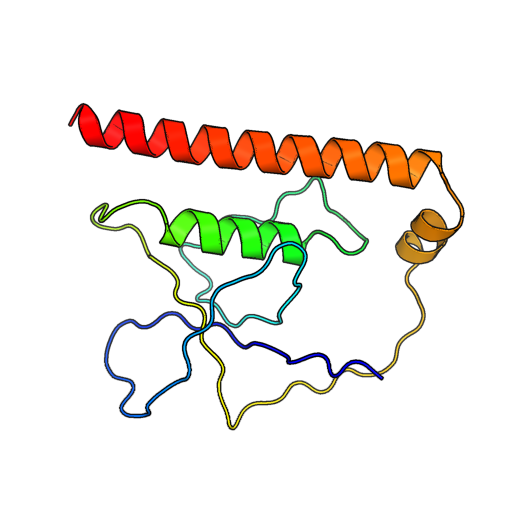4.306 2.115 -9.648 1.00 92.00 109 CYS A N 1
ATOM 885 C CA . CYS A 1 109 ? 13.463 3.279 -9.371 1.00 92.00 109 CYS A CA 1
ATOM 886 C C . CYS A 1 109 ? 12.282 2.908 -8.473 1.00 92.00 109 CYS A C 1
ATOM 888 O O . CYS A 1 109 ? 12.065 3.555 -7.453 1.00 92.00 109 CYS A O 1
ATOM 890 N N . LEU A 1 110 ? 11.585 1.808 -8.781 1.00 90.75 110 LEU A N 1
ATOM 891 C CA . LEU A 1 110 ? 10.482 1.333 -7.953 1.00 90.75 110 LEU A CA 1
ATOM 892 C C . LEU A 1 110 ? 10.956 1.017 -6.527 1.00 90.75 110 LEU A C 1
ATOM 894 O O . LEU A 1 110 ? 10.302 1.406 -5.569 1.00 90.75 110 LEU A O 1
ATOM 898 N N . LYS A 1 111 ? 12.115 0.368 -6.351 1.00 91.81 111 LYS A N 1
ATOM 899 C CA . LYS A 1 111 ? 12.681 0.105 -5.017 1.00 91.81 111 LYS A CA 1
ATOM 900 C C . LYS A 1 111 ? 12.976 1.395 -4.240 1.00 91.81 111 LYS A C 1
ATOM 902 O O . LYS A 1 111 ? 12.709 1.438 -3.042 1.00 91.81 111 LYS A O 1
ATOM 907 N N . ALA A 1 112 ? 13.522 2.418 -4.898 1.00 94.06 112 ALA A N 1
ATOM 908 C CA . ALA A 1 112 ? 13.772 3.714 -4.267 1.00 94.06 112 ALA A CA 1
ATOM 909 C C . ALA A 1 112 ? 12.461 4.370 -3.808 1.00 94.06 112 ALA A C 1
ATOM 911 O O . ALA A 1 112 ? 12.345 4.739 -2.640 1.00 94.06 112 ALA A O 1
ATOM 912 N N . LEU A 1 113 ? 11.453 4.378 -4.685 1.00 92.88 113 LEU A N 1
ATOM 913 C CA . LEU A 1 113 ? 10.128 4.935 -4.423 1.00 92.88 113 LEU A CA 1
ATOM 914 C C . LEU A 1 113 ? 9.420 4.254 -3.243 1.00 92.88 113 LEU A C 1
ATOM 916 O O . LEU A 1 113 ? 8.875 4.919 -2.368 1.00 92.88 113 LEU A O 1
ATOM 920 N N . LYS A 1 114 ? 9.493 2.918 -3.170 1.00 92.50 114 LYS A N 1
ATOM 921 C CA . LYS A 1 114 ? 9.005 2.140 -2.019 1.00 92.50 114 LYS A CA 1
ATOM 922 C C . LYS A 1 114 ? 9.662 2.594 -0.714 1.00 92.50 114 LYS A C 1
ATOM 924 O O . LYS A 1 114 ? 8.995 2.741 0.305 1.00 92.50 114 LYS A O 1
ATOM 929 N N . GLY A 1 115 ? 10.978 2.811 -0.743 1.00 93.06 115 GLY A N 1
ATOM 930 C CA . GLY A 1 115 ? 11.735 3.260 0.422 1.00 93.06 115 GLY A CA 1
ATOM 931 C C . GLY A 1 115 ? 11.403 4.689 0.851 1.00 93.06 115 GLY A C 1
ATOM 932 O O . GLY A 1 115 ? 11.411 4.970 2.045 1.00 93.06 115 GLY A O 1
ATOM 933 N N . GLU A 1 116 ? 11.124 5.583 -0.098 1.00 94.69 116 GLU A N 1
ATOM 934 C CA . GLU A 1 116 ? 10.639 6.940 0.181 1.00 94.69 116 GLU A CA 1
ATOM 935 C C . GLU A 1 116 ? 9.266 6.900 0.844 1.00 94.69 116 GLU A C 1
ATOM 937 O O . GLU A 1 116 ? 9.118 7.439 1.933 1.00 94.69 116 GLU A O 1
ATOM 942 N N . PHE A 1 117 ? 8.318 6.148 0.279 1.00 92.94 117 PHE A N 1
ATOM 943 C CA . PHE A 1 117 ? 6.986 5.979 0.861 1.00 92.94 117 PHE A CA 1
ATOM 944 C C . PHE A 1 117 ? 7.026 5.508 2.320 1.00 92.94 117 PHE A C 1
ATOM 946 O O . PHE A 1 117 ? 6.372 6.089 3.181 1.00 92.94 117 PHE A O 1
ATOM 953 N N . VAL A 1 118 ? 7.826 4.481 2.627 1.00 91.06 118 VAL A N 1
ATOM 954 C CA . VAL A 1 118 ? 7.949 3.979 4.006 1.00 91.06 118 VAL A CA 1
ATOM 955 C C . VAL A 1 118 ? 8.535 5.039 4.943 1.00 91.06 118 VAL A C 1
ATOM 957 O O . VAL A 1 118 ? 8.084 5.165 6.081 1.00 91.06 118 VAL A O 1
ATOM 960 N N . ARG A 1 119 ? 9.523 5.816 4.480 1.00 92.94 119 ARG A N 1
ATOM 961 C CA . ARG A 1 119 ? 10.103 6.917 5.263 1.00 92.94 119 ARG A CA 1
ATOM 962 C C . ARG A 1 119 ? 9.074 8.012 5.538 1.00 92.94 119 ARG A C 1
ATOM 964 O O . ARG A 1 119 ? 8.973 8.445 6.685 1.00 92.94 119 ARG A O 1
ATOM 971 N N . ASP A 1 120 ? 8.303 8.399 4.526 1.00 91.75 120 ASP A N 1
ATOM 972 C CA . ASP A 1 120 ? 7.237 9.398 4.645 1.00 91.75 120 ASP A CA 1
ATOM 973 C C . ASP A 1 120 ? 6.183 8.940 5.665 1.00 91.75 120 ASP A C 1
ATOM 975 O O . ASP A 1 120 ? 5.825 9.687 6.574 1.00 91.75 120 ASP A O 1
ATOM 979 N N . LEU A 1 121 ? 5.769 7.671 5.591 1.00 87.94 121 LEU A N 1
ATOM 980 C CA . LEU A 1 121 ? 4.774 7.090 6.492 1.00 87.94 121 LEU A CA 1
ATOM 981 C C . LEU A 1 121 ? 5.233 7.099 7.958 1.00 87.94 121 LEU A C 1
ATOM 983 O O . LEU A 1 121 ? 4.482 7.493 8.852 1.00 87.94 121 LEU A O 1
ATOM 987 N N . ILE A 1 122 ? 6.487 6.708 8.213 1.00 87.69 122 ILE A N 1
ATOM 988 C CA . ILE A 1 122 ? 7.088 6.750 9.557 1.00 87.69 122 ILE A CA 1
ATOM 989 C C . ILE A 1 122 ? 7.166 8.194 10.062 1.00 87.69 122 ILE A C 1
ATOM 991 O O . ILE A 1 122 ? 6.867 8.470 11.227 1.00 87.69 122 ILE A O 1
ATOM 995 N N . TRP A 1 123 ? 7.565 9.127 9.195 1.00 87.88 123 TRP A N 1
ATOM 996 C CA . TRP A 1 123 ? 7.656 10.539 9.545 1.00 87.88 123 TRP A CA 1
ATOM 997 C C . TRP A 1 123 ? 6.287 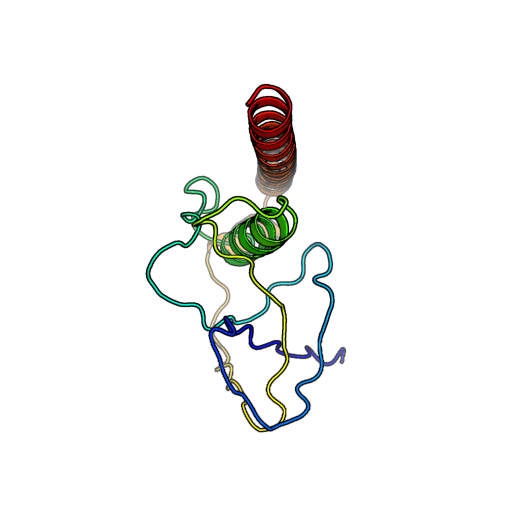11.114 9.931 1.00 87.88 123 TRP A C 1
ATOM 999 O O . TRP A 1 123 ? 6.165 11.770 10.968 1.00 87.88 123 TRP A O 1
ATOM 1009 N N . GLU A 1 124 ? 5.237 10.804 9.168 1.00 84.12 124 GLU A N 1
ATOM 1010 C CA . GLU A 1 124 ? 3.867 11.216 9.481 1.00 84.12 124 GLU A CA 1
ATOM 1011 C C . GLU A 1 124 ? 3.363 10.639 10.807 1.00 84.12 124 GLU A C 1
ATOM 1013 O O . GLU A 1 124 ? 2.744 11.362 11.595 1.00 84.12 124 GLU A O 1
ATOM 1018 N N . GLN A 1 125 ? 3.645 9.363 11.084 1.00 78.88 125 GLN A N 1
ATOM 1019 C CA . GLN A 1 125 ? 3.293 8.734 12.359 1.00 78.88 125 GLN A CA 1
ATOM 1020 C C . GLN A 1 125 ? 3.984 9.417 13.542 1.00 78.88 125 GLN A C 1
ATOM 1022 O O . GLN A 1 125 ? 3.338 9.721 14.548 1.00 78.88 125 GLN A O 1
ATOM 1027 N N . ASN A 1 126 ? 5.283 9.699 13.417 1.00 80.56 126 ASN A N 1
ATOM 1028 C CA . ASN A 1 126 ? 6.045 10.389 14.455 1.00 80.56 126 ASN A CA 1
ATOM 1029 C C . ASN A 1 126 ? 5.522 11.807 14.681 1.00 80.56 126 ASN A C 1
ATOM 1031 O O . ASN A 1 126 ? 5.331 12.210 15.826 1.00 80.56 126 ASN A O 1
ATOM 1035 N N . ARG A 1 127 ? 5.205 12.538 13.606 1.00 78.81 127 ARG A N 1
ATOM 1036 C CA . ARG A 1 127 ? 4.601 13.870 13.700 1.00 78.81 127 ARG A CA 1
ATOM 1037 C C . ARG A 1 127 ? 3.295 13.826 14.493 1.00 78.81 127 ARG A C 1
ATOM 1039 O O . ARG A 1 127 ? 3.140 14.597 15.435 1.00 78.81 127 ARG A O 1
ATOM 1046 N N . LYS A 1 128 ? 2.380 12.909 14.154 1.00 72.06 128 LYS A N 1
ATOM 1047 C CA . LYS A 1 128 ? 1.093 12.748 14.858 1.00 72.06 128 LYS A CA 1
ATOM 1048 C C . LYS A 1 128 ? 1.280 12.425 16.348 1.00 72.06 128 LYS A C 1
ATOM 1050 O O . LYS A 1 128 ? 0.570 12.991 17.172 1.00 72.06 128 LYS A O 1
ATOM 1055 N N . ARG A 1 129 ? 2.270 11.592 16.700 1.00 68.25 129 ARG A N 1
ATOM 1056 C CA . ARG A 1 129 ? 2.622 11.292 18.102 1.00 68.25 129 ARG A CA 1
ATOM 1057 C C . ARG A 1 129 ? 3.120 12.514 18.869 1.00 68.25 129 ARG A C 1
ATOM 1059 O O . ARG A 1 129 ? 2.679 12.736 19.993 1.00 68.25 129 ARG A O 1
ATOM 1066 N N . THR A 1 130 ? 4.000 13.321 18.280 1.00 67.50 130 THR A N 1
ATOM 1067 C CA . THR A 1 130 ? 4.530 14.515 18.955 1.00 67.50 130 THR A CA 1
ATOM 1068 C C . THR A 1 130 ? 3.421 15.517 19.276 1.00 67.50 130 THR A C 1
ATOM 1070 O O . THR A 1 130 ? 3.357 15.998 20.402 1.00 67.50 130 THR A O 1
ATOM 1073 N N . PHE A 1 131 ? 2.498 15.764 18.338 1.00 62.72 131 PHE A N 1
ATOM 1074 C CA . PHE A 1 131 ? 1.353 16.655 18.571 1.00 62.72 131 PHE A CA 1
ATOM 1075 C C . PHE A 1 131 ? 0.416 16.156 19.686 1.00 62.72 131 PHE A C 1
ATOM 1077 O O . PHE A 1 131 ? -0.111 16.971 20.439 1.00 62.72 131 PHE A O 1
ATOM 1084 N N . SER A 1 132 ? 0.236 14.838 19.839 1.00 57.81 132 SER A N 1
ATOM 1085 C CA . SER A 1 132 ? -0.581 14.279 20.931 1.00 57.81 132 SER A CA 1
ATOM 1086 C C . SER A 1 132 ? 0.061 14.357 22.320 1.00 57.81 132 SER A C 1
ATOM 1088 O O . SER A 1 132 ? -0.648 14.227 23.305 1.00 57.81 132 SER A O 1
ATOM 1090 N N . ILE A 1 133 ? 1.383 14.541 22.415 1.00 58.78 133 ILE A N 1
ATOM 1091 C CA . ILE A 1 133 ? 2.097 14.646 23.704 1.00 58.78 133 ILE A CA 1
ATOM 1092 C C . ILE A 1 133 ? 2.143 16.102 24.194 1.00 58.78 133 ILE A C 1
ATOM 1094 O O . ILE A 1 133 ? 2.267 16.353 25.388 1.00 58.78 133 ILE A O 1
ATOM 1098 N N . SER A 1 134 ? 2.056 17.067 23.277 1.00 57.03 134 SER A N 1
ATOM 1099 C CA . SER A 1 134 ? 2.105 18.502 23.575 1.00 57.03 134 SER A CA 1
ATOM 1100 C C . SER A 1 134 ? 0.738 19.155 23.824 1.00 57.03 134 SER A C 1
ATOM 1102 O O . SER A 1 134 ? 0.690 20.378 23.948 1.00 57.03 134 SER A O 1
ATOM 1104 N N 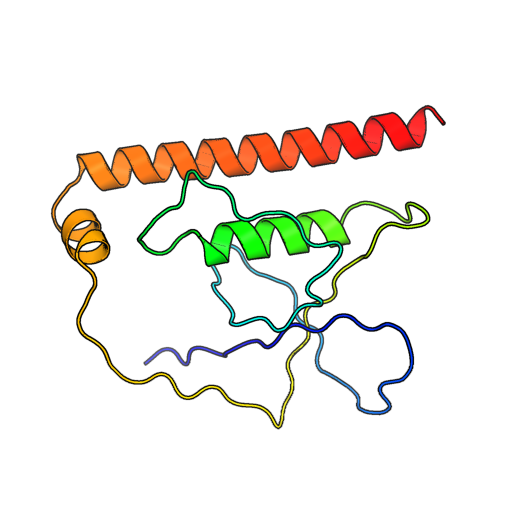. SER A 1 135 ? -0.349 18.378 23.826 1.00 49.19 135 SER A N 1
ATOM 1105 C CA . SER A 1 135 ? -1.740 18.838 23.984 1.00 49.19 135 SER A CA 1
ATOM 1106 C C . SER A 1 135 ? -2.345 18.253 25.252 1.00 49.19 135 SER A C 1
ATOM 1108 O O . SER A 1 135 ? -3.093 18.985 25.931 1.00 49.19 135 SER A O 1
#

Radius of gyration: 17.23 Å; chains: 1; bounding box: 39×43×44 Å

Organism: NCBI:txid637853

Foldseek 3Di:
DDDPPAWEWEFDDDDDPDPWDFDDDDQLDQHDYDYDPPQADDFDPVPPDDRCRSRLRVVRLNLQLPQDDDPPGGHTTTTHDPPDDDDDDDDDDDVVVVCCVPDPVSVVVVVVVVVVSVVVSVVVSVVSVVVVVVD

pLDDT: mean 74.98, std 17.14, range [28.48, 95.62]

Secondary structure (DSSP, 8-state):
---------B---S---S-PPB----TT--------SSSPPPPPGGG-SSS-HHHHHHHHHHHHHTS---TT----B-B--TT--------PPPHHHHHHHH-HHHHHHHHHHHHHHHHHHHHHHHHHHHHHH--

Sequence (135 aa):
MDSAAFFLVFFIDGFVTVRIPQVTWRTDYEPFVVVPRNGLPSYDQRFVGFGWNRVSHVMSLNSAGSALNVPNCFWFEFVVLPDVFIVHQPHLPSNEIAQYRSSASYRKCLKALKGEFVRDLIWEQNRKRTFSISS

InterPro domains:
  IPR051292 Alpha-1,3-xylosyltransferase/Beta-1,3-glucuronyltransferase [PTHR12270] (22-127)